Protein AF-B2CP17-F1 (afdb_monomer)

Organism: Ostrinia nubilalis (NCBI:txid29057)

Solvent-accessible surface area (backbone atoms only — not comparable to full-atom values): 3586 Å² total; per-residue (Å²): 126,91,79,48,79,36,78,52,76,49,68,42,83,90,78,67,49,71,48,79,48,78,32,30,47,32,95,89,70,55,56,44,91,56,91,62,83,79,94,70,94,82,82,88,86,76,87,80,86,132

pLDDT: mean 92.5, std 6.53, range [64.5, 97.88]

Sequence (50 aa):
KAGHPMLSVTIDQRTGTMQVTQARWERTTGSSAFPGIWDIPITWTREGED

Secondary structure (DSSP, 8-state):
--S-EEEEEEEETTTTEEEEEEEEEETTTEE---------------PPP-

Foldseek 3Di:
DPADKDWDWDAPPVVRDIDIDIAGQDPPPRGDPPPDDDDDPDDDDDDDDD

Structure (mmCIF, N/CA/C/O backbone):
data_AF-B2CP17-F1
#
_entry.id   AF-B2CP17-F1
#
loop_
_atom_site.group_PDB
_atom_site.id
_atom_site.type_symbol
_atom_site.label_atom_id
_atom_site.label_alt_id
_atom_site.label_comp_id
_atom_site.label_asym_id
_atom_site.label_entity_id
_atom_site.label_seq_id
_atom_site.pdbx_PDB_ins_code
_atom_site.Cartn_x
_atom_site.Cartn_y
_atom_site.Cartn_z
_atom_site.occupancy
_atom_site.B_iso_or_equiv
_atom_site.auth_seq_id
_atom_site.auth_comp_id
_atom_site.auth_asym_id
_atom_site.auth_atom_id
_atom_site.pdbx_PDB_model_num
ATOM 1 N N . LYS A 1 1 ? 9.024 -14.328 -6.270 1.00 73.12 1 LYS A N 1
ATOM 2 C CA . LYS A 1 1 ? 9.073 -13.084 -7.083 1.00 73.12 1 LYS A CA 1
ATOM 3 C C . LYS A 1 1 ? 10.196 -12.222 -6.524 1.00 73.12 1 LYS A C 1
ATOM 5 O O . LYS A 1 1 ? 10.216 -12.048 -5.315 1.00 73.12 1 LYS A O 1
ATOM 10 N N . ALA A 1 2 ? 11.154 -11.786 -7.343 1.00 83.31 2 ALA A N 1
ATOM 11 C CA . ALA A 1 2 ? 12.257 -10.947 -6.866 1.00 83.31 2 ALA A CA 1
ATOM 12 C C . ALA A 1 2 ? 11.762 -9.530 -6.520 1.00 83.31 2 ALA A C 1
ATOM 14 O O . ALA A 1 2 ? 10.828 -9.034 -7.154 1.00 83.31 2 ALA A O 1
ATOM 15 N N . GLY A 1 3 ? 12.402 -8.891 -5.540 1.00 90.31 3 GLY A N 1
ATOM 16 C CA . GLY A 1 3 ? 12.010 -7.582 -5.010 1.00 90.31 3 GLY A CA 1
ATOM 17 C C . GLY A 1 3 ? 11.075 -7.666 -3.800 1.00 90.31 3 GLY A C 1
ATOM 18 O O . GLY A 1 3 ? 10.705 -8.753 -3.353 1.00 90.31 3 GLY A O 1
ATOM 19 N N . HIS A 1 4 ? 10.703 -6.497 -3.281 1.00 93.81 4 HIS A N 1
ATOM 20 C CA . HIS A 1 4 ? 9.863 -6.347 -2.092 1.00 93.81 4 HIS A CA 1
ATOM 21 C C . HIS A 1 4 ? 8.522 -5.693 -2.453 1.00 93.81 4 HIS A C 1
ATOM 23 O O . HIS A 1 4 ? 8.495 -4.833 -3.340 1.00 93.81 4 HIS A O 1
ATOM 29 N N . PRO A 1 5 ? 7.417 -6.074 -1.790 1.00 96.00 5 PRO A N 1
ATOM 30 C CA . PRO A 1 5 ? 6.151 -5.382 -1.958 1.00 96.00 5 PRO A CA 1
ATOM 31 C C . PRO A 1 5 ? 6.163 -4.033 -1.229 1.00 96.00 5 PRO A C 1
ATOM 33 O O . PRO A 1 5 ? 6.704 -3.905 -0.132 1.00 96.00 5 PRO A O 1
ATOM 36 N N . MET A 1 6 ? 5.514 -3.043 -1.828 1.00 95.62 6 MET A N 1
ATOM 37 C CA . MET A 1 6 ? 5.096 -1.802 -1.186 1.00 95.62 6 MET A CA 1
ATOM 38 C C . MET A 1 6 ? 3.578 -1.837 -1.030 1.00 95.62 6 MET A C 1
ATOM 40 O O . MET A 1 6 ? 2.875 -2.130 -1.998 1.00 95.62 6 MET A O 1
ATOM 44 N N . LEU A 1 7 ? 3.084 -1.516 0.166 1.00 96.81 7 LEU A N 1
ATOM 45 C CA . LEU A 1 7 ? 1.664 -1.283 0.407 1.00 96.81 7 LEU A CA 1
ATOM 46 C C . LEU A 1 7 ? 1.394 0.220 0.456 1.00 96.81 7 LEU A C 1
ATOM 48 O O . LEU A 1 7 ? 2.042 0.943 1.211 1.00 96.81 7 LEU A O 1
ATOM 52 N N . SER A 1 8 ? 0.423 0.683 -0.325 1.00 96.81 8 SER A N 1
ATOM 53 C CA . SER A 1 8 ? -0.123 2.037 -0.214 1.00 96.81 8 SER A CA 1
ATOM 54 C C . SER A 1 8 ? -1.510 1.954 0.405 1.00 96.81 8 SER A C 1
ATOM 56 O O . SE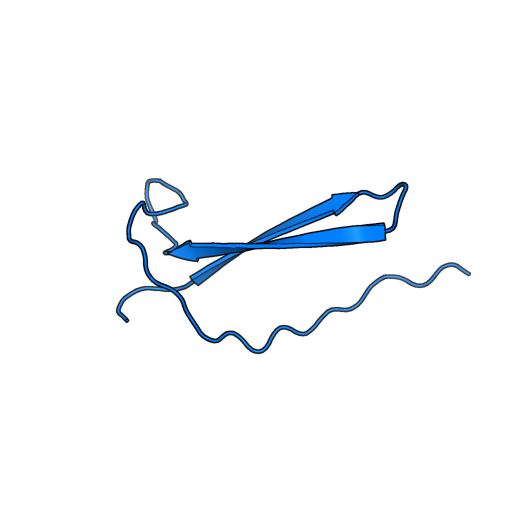R A 1 8 ? -2.390 1.272 -0.127 1.00 96.81 8 SER A O 1
ATOM 58 N N . VAL A 1 9 ? -1.679 2.630 1.542 1.00 97.38 9 VAL A N 1
ATOM 59 C CA . VAL A 1 9 ? -2.911 2.635 2.334 1.00 97.38 9 VAL A CA 1
ATOM 60 C C . VAL A 1 9 ? -3.532 4.022 2.269 1.00 97.38 9 VAL A C 1
ATOM 62 O O . VAL A 1 9 ? -2.872 5.022 2.545 1.00 97.38 9 VAL A O 1
ATOM 65 N N . THR A 1 10 ? -4.806 4.091 1.904 1.00 97.75 10 THR A N 1
ATOM 66 C CA . THR A 1 10 ? -5.596 5.326 1.927 1.00 97.75 10 THR A CA 1
ATOM 67 C C . THR A 1 10 ? -6.837 5.089 2.772 1.00 97.75 10 THR A C 1
ATOM 69 O O . THR A 1 10 ? -7.534 4.097 2.569 1.00 97.75 10 THR A O 1
ATOM 72 N N . ILE A 1 11 ? -7.093 5.979 3.733 1.00 96.19 11 ILE A N 1
ATOM 73 C CA . ILE A 1 11 ? -8.248 5.902 4.632 1.00 96.19 11 ILE A CA 1
ATOM 74 C C . ILE A 1 11 ? -9.132 7.119 4.376 1.00 96.19 11 ILE A C 1
ATOM 76 O O . ILE A 1 11 ? -8.689 8.255 4.550 1.00 96.19 11 ILE A O 1
ATOM 80 N N . ASP A 1 12 ? -10.384 6.886 3.989 1.00 97.31 12 ASP A N 1
ATOM 81 C CA . ASP A 1 12 ? -11.412 7.92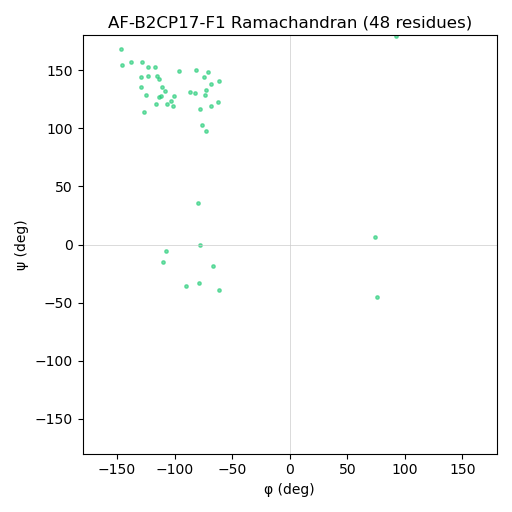3 4.050 1.00 97.31 12 ASP A CA 1
ATOM 82 C C . ASP A 1 12 ? -11.848 8.080 5.508 1.00 97.31 12 ASP A C 1
ATOM 84 O O . ASP A 1 12 ? -12.606 7.267 6.033 1.00 97.31 12 ASP A O 1
ATOM 88 N N . GLN A 1 13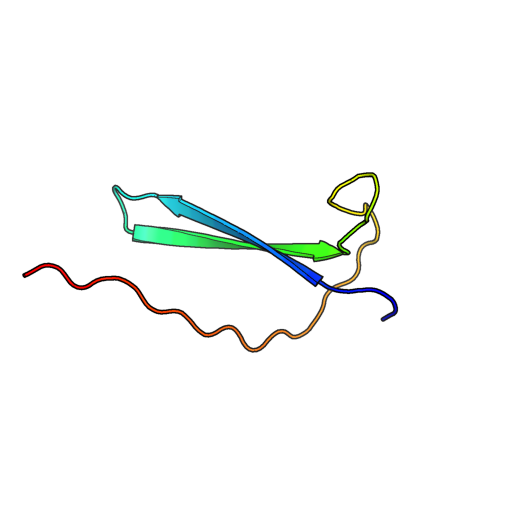 ? -11.375 9.139 6.162 1.00 93.50 13 GLN A N 1
ATOM 89 C CA . GLN A 1 13 ? -11.644 9.393 7.580 1.00 93.50 13 GLN A CA 1
ATOM 90 C C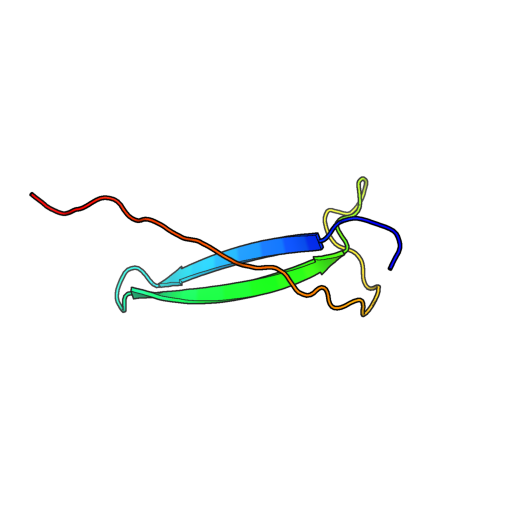 . GLN A 1 13 ? -13.121 9.693 7.877 1.00 93.50 13 GLN A C 1
ATOM 92 O O . GLN A 1 13 ? -13.553 9.563 9.016 1.00 93.50 13 GLN A O 1
ATOM 97 N N . ARG A 1 14 ? -13.922 10.065 6.871 1.00 95.69 14 ARG A N 1
ATOM 98 C CA . ARG A 1 14 ? -15.361 10.302 7.049 1.00 95.69 14 ARG A CA 1
ATOM 99 C C . ARG A 1 14 ? -16.151 8.995 7.100 1.00 95.69 14 ARG A C 1
ATOM 101 O O . ARG A 1 14 ? -17.185 8.938 7.758 1.00 95.69 14 ARG A O 1
ATOM 108 N N . T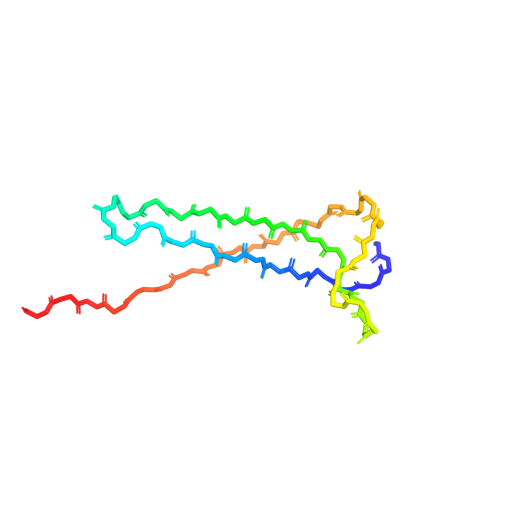HR A 1 15 ? -15.713 7.971 6.365 1.00 96.00 15 THR A N 1
ATOM 109 C CA . THR A 1 15 ? -16.432 6.686 6.245 1.00 96.00 15 THR A CA 1
ATOM 110 C C . THR A 1 15 ? -15.733 5.526 6.946 1.00 96.00 15 THR A C 1
ATOM 112 O O . THR A 1 15 ? -16.340 4.478 7.139 1.00 96.00 15 THR A O 1
ATOM 115 N N . GLY A 1 16 ? -14.459 5.688 7.300 1.00 92.50 16 GLY A N 1
ATOM 116 C CA . GLY A 1 16 ? -13.598 4.616 7.790 1.00 92.50 16 GLY A CA 1
ATOM 117 C C . GLY A 1 16 ? -13.137 3.642 6.701 1.00 92.50 16 GLY A C 1
ATOM 118 O O . GLY A 1 16 ? -12.510 2.634 7.022 1.00 92.50 16 GLY A O 1
ATOM 119 N N . THR A 1 17 ? -13.427 3.902 5.420 1.00 96.75 17 THR A N 1
ATOM 120 C CA . THR A 1 17 ? -13.044 2.995 4.328 1.00 96.75 17 THR A CA 1
ATOM 121 C C . THR A 1 17 ? -11.528 2.988 4.158 1.00 96.75 17 THR A C 1
ATOM 123 O O . THR A 1 17 ? -10.934 4.015 3.831 1.00 96.75 17 THR A O 1
ATOM 126 N N . MET A 1 18 ? -10.909 1.819 4.334 1.00 96.50 18 MET A N 1
ATOM 127 C CA . MET A 1 18 ? -9.486 1.594 4.089 1.00 96.50 18 MET A 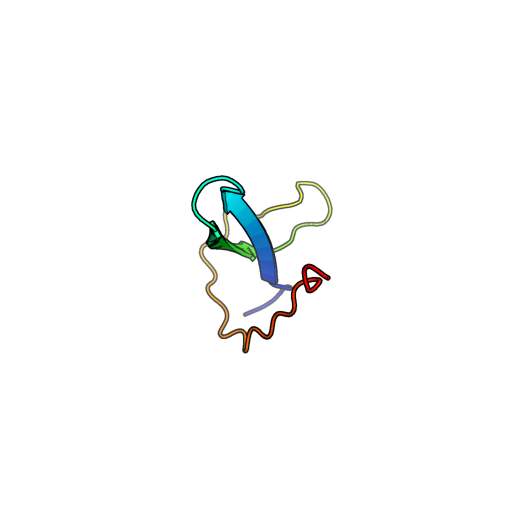CA 1
ATOM 128 C C . MET A 1 18 ? -9.291 0.898 2.742 1.00 96.50 18 MET A C 1
ATOM 130 O O . MET A 1 18 ? -9.731 -0.234 2.548 1.00 96.50 18 MET A O 1
ATOM 134 N N . GLN A 1 19 ? -8.584 1.553 1.828 1.00 97.88 19 GLN A N 1
ATOM 135 C CA . GLN A 1 19 ? -8.135 0.954 0.578 1.00 97.88 19 GLN A CA 1
ATOM 136 C C . GLN A 1 19 ? -6.649 0.619 0.679 1.00 97.88 19 GLN A C 1
ATOM 138 O O . GLN A 1 19 ? -5.821 1.495 0.932 1.00 97.88 19 GLN A O 1
ATOM 143 N N . VAL A 1 20 ? -6.315 -0.651 0.447 1.00 97.19 20 VAL A N 1
ATOM 144 C CA . VAL A 1 20 ? -4.935 -1.143 0.408 1.00 97.19 20 VAL A CA 1
ATOM 145 C C . VAL A 1 20 ? -4.610 -1.588 -1.010 1.00 97.19 20 VAL A C 1
ATOM 147 O O . VAL A 1 20 ? -5.324 -2.398 -1.599 1.00 97.19 20 VAL A O 1
ATOM 150 N N . THR A 1 21 ? -3.520 -1.065 -1.560 1.00 96.62 21 THR A N 1
ATOM 151 C CA . THR A 1 21 ? -3.002 -1.458 -2.877 1.00 96.62 21 THR A CA 1
ATOM 152 C C . THR A 1 21 ? -1.563 -1.935 -2.753 1.00 96.62 21 THR A C 1
ATOM 154 O O . THR A 1 21 ? -0.854 -1.536 -1.828 1.00 96.62 21 THR A O 1
ATOM 157 N N . GLN A 1 22 ? -1.140 -2.807 -3.670 1.00 95.88 22 GLN A N 1
ATOM 158 C CA . GLN A 1 22 ? 0.214 -3.349 -3.693 1.00 95.88 22 GLN A CA 1
ATOM 159 C C . GLN A 1 22 ? 0.907 -3.086 -5.028 1.00 95.88 22 GLN A C 1
ATOM 161 O O . GLN A 1 22 ? 0.284 -3.139 -6.088 1.00 95.88 22 GLN A O 1
ATOM 166 N N . ALA A 1 23 ? 2.212 -2.849 -4.955 1.00 95.94 23 ALA A N 1
ATOM 167 C CA . ALA A 1 23 ? 3.111 -2.787 -6.100 1.00 95.94 23 ALA A CA 1
ATOM 168 C C . ALA A 1 23 ? 4.497 -3.311 -5.702 1.00 95.94 23 ALA A C 1
ATOM 170 O O . ALA A 1 23 ? 4.795 -3.478 -4.518 1.00 95.94 23 ALA A O 1
ATOM 171 N N . ARG A 1 24 ? 5.379 -3.546 -6.678 1.00 96.56 24 ARG A N 1
ATOM 172 C CA . ARG A 1 24 ? 6.799 -3.778 -6.378 1.00 96.56 24 ARG A CA 1
ATOM 173 C C . ARG A 1 24 ? 7.451 -2.450 -5.995 1.00 96.56 24 ARG A C 1
ATOM 175 O O . ARG A 1 24 ? 7.350 -1.494 -6.761 1.00 96.56 24 ARG A O 1
ATOM 182 N N . TRP A 1 25 ? 8.145 -2.406 -4.861 1.00 95.75 25 TRP A N 1
ATOM 183 C CA . TRP A 1 25 ? 8.962 -1.253 -4.487 1.00 95.75 25 TRP A CA 1
ATOM 184 C C . TRP A 1 25 ? 10.170 -1.116 -5.420 1.00 95.75 25 TRP A C 1
ATOM 186 O O . TRP A 1 25 ? 10.838 -2.106 -5.729 1.00 95.75 25 TRP A O 1
ATOM 196 N N . GLU A 1 26 ? 10.474 0.115 -5.825 1.00 94.69 26 GLU A N 1
ATOM 197 C CA . GLU A 1 26 ? 11.663 0.462 -6.608 1.00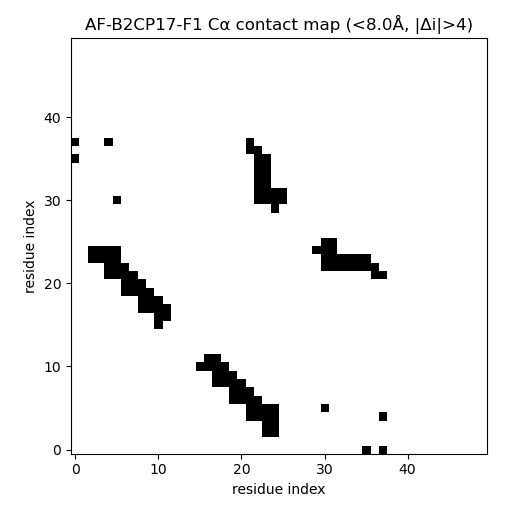 94.69 26 GLU A CA 1
ATOM 198 C C . GLU A 1 26 ? 12.409 1.613 -5.959 1.00 94.69 26 GLU A C 1
ATOM 200 O O . GLU A 1 26 ? 11.818 2.635 -5.620 1.00 94.69 26 GLU A O 1
ATOM 205 N N . ARG A 1 27 ? 13.735 1.503 -5.869 1.00 92.06 27 ARG A N 1
ATOM 206 C CA . ARG A 1 27 ? 14.553 2.516 -5.193 1.00 92.06 27 ARG A CA 1
ATOM 207 C C . ARG A 1 27 ? 14.459 3.901 -5.836 1.00 92.06 27 ARG A C 1
ATOM 209 O O . ARG A 1 27 ? 14.467 4.897 -5.122 1.00 92.06 27 ARG A O 1
ATOM 216 N N . THR A 1 28 ? 14.416 3.962 -7.166 1.00 94.81 28 THR A N 1
ATOM 217 C CA . THR A 1 28 ? 14.485 5.231 -7.911 1.00 94.81 28 THR A CA 1
ATOM 218 C C . THR A 1 28 ? 13.108 5.833 -8.167 1.00 94.81 28 THR A C 1
ATOM 220 O O . THR A 1 28 ? 12.962 7.049 -8.142 1.00 94.81 28 THR A O 1
ATOM 223 N N . THR A 1 29 ? 12.096 4.999 -8.413 1.00 93.81 29 THR A N 1
ATOM 224 C CA . THR A 1 29 ? 10.747 5.446 -8.805 1.00 93.81 29 THR A CA 1
ATOM 225 C C . THR A 1 29 ? 9.707 5.274 -7.699 1.00 93.81 29 THR A C 1
ATOM 227 O O . THR A 1 29 ? 8.558 5.669 -7.879 1.00 93.81 29 THR A O 1
ATOM 230 N N . GLY A 1 30 ? 10.066 4.658 -6.569 1.00 90.06 30 GLY A N 1
ATOM 231 C CA . GLY A 1 30 ? 9.163 4.306 -5.468 1.00 90.06 30 GLY A CA 1
ATOM 232 C C . GLY A 1 30 ? 8.284 3.089 -5.772 1.00 90.06 30 GLY A C 1
ATOM 233 O O . GLY A 1 30 ? 8.191 2.174 -4.958 1.00 90.06 30 GLY A O 1
ATOM 234 N N . SER A 1 31 ? 7.694 3.043 -6.968 1.00 92.06 31 SER A N 1
ATOM 235 C CA . SER A 1 31 ? 6.835 1.961 -7.455 1.00 92.06 31 SER A CA 1
ATOM 236 C C . SER A 1 31 ? 7.278 1.467 -8.836 1.00 92.06 31 SER A C 1
ATOM 238 O O . SER A 1 31 ? 7.724 2.254 -9.677 1.00 92.06 31 SER A O 1
ATOM 240 N N . SER A 1 32 ? 7.158 0.161 -9.071 1.00 89.94 32 SER A N 1
ATOM 241 C CA . SER A 1 32 ? 7.427 -0.497 -10.354 1.00 89.94 32 SER A CA 1
ATOM 242 C C . SER A 1 32 ? 6.151 -0.698 -11.169 1.00 89.94 32 SER A C 1
ATOM 244 O O . SER A 1 32 ? 5.105 -1.025 -10.614 1.00 89.94 32 SER A O 1
ATOM 246 N N . ALA A 1 33 ? 6.272 -0.683 -12.499 1.00 88.94 33 ALA A N 1
ATOM 247 C CA . ALA A 1 33 ? 5.229 -1.184 -13.404 1.00 88.94 33 ALA A CA 1
ATOM 248 C C . ALA A 1 33 ? 5.197 -2.727 -13.501 1.00 88.94 33 ALA A C 1
ATOM 250 O O . ALA A 1 33 ? 4.388 -3.291 -14.236 1.00 88.94 33 ALA A O 1
ATOM 251 N N . PHE A 1 34 ? 6.092 -3.428 -12.794 1.00 91.19 34 PHE A N 1
ATOM 252 C CA . PHE A 1 34 ? 6.108 -4.888 -12.759 1.00 91.19 34 PHE A CA 1
ATOM 253 C C . PHE A 1 34 ? 4.803 -5.439 -12.144 1.00 91.19 34 PHE A C 1
ATOM 255 O O . PHE A 1 34 ? 4.531 -5.148 -10.977 1.00 91.19 34 PHE A O 1
ATOM 262 N N . PRO A 1 35 ? 4.033 -6.293 -12.852 1.00 89.50 35 PRO A N 1
ATOM 263 C CA . PRO A 1 35 ? 2.701 -6.748 -12.427 1.00 89.50 35 PRO A CA 1
ATOM 264 C C . PRO A 1 35 ? 2.748 -7.877 -11.375 1.00 89.50 35 PRO A C 1
ATOM 266 O O . PRO A 1 35 ? 1.959 -8.822 -11.389 1.00 89.50 35 PRO A O 1
ATOM 269 N N . GLY A 1 36 ? 3.726 -7.830 -10.471 1.00 91.12 36 GLY A N 1
ATOM 270 C CA . GLY A 1 36 ? 3.881 -8.806 -9.401 1.00 91.12 36 GLY A CA 1
ATOM 271 C C . GLY A 1 36 ? 2.819 -8.632 -8.321 1.00 91.12 36 GLY A C 1
ATOM 272 O O . GLY A 1 36 ? 2.601 -7.530 -7.837 1.00 91.12 36 GLY A O 1
ATOM 273 N N . ILE A 1 37 ? 2.209 -9.744 -7.916 1.00 94.12 37 ILE A N 1
ATOM 274 C CA . ILE A 1 37 ? 1.345 -9.826 -6.728 1.00 94.12 37 ILE A CA 1
ATOM 275 C C . ILE A 1 37 ? 2.045 -10.666 -5.654 1.00 94.12 37 ILE A C 1
ATOM 277 O O . ILE A 1 37 ? 2.601 -11.719 -5.973 1.00 94.12 37 ILE A O 1
ATOM 281 N N . TRP A 1 38 ? 2.033 -10.225 -4.407 1.00 95.75 38 TRP A N 1
ATOM 282 C CA . TRP A 1 38 ? 2.541 -10.956 -3.251 1.00 95.75 38 TRP A CA 1
ATOM 283 C C . TRP A 1 38 ? 1.387 -11.319 -2.317 1.00 95.75 38 TRP A C 1
ATOM 285 O O . TRP A 1 38 ? 0.474 -10.516 -2.113 1.00 95.75 38 TRP A O 1
ATOM 295 N N . ASP A 1 39 ? 1.469 -12.508 -1.724 1.00 96.00 39 ASP A N 1
ATOM 296 C CA . ASP A 1 39 ? 0.654 -12.873 -0.569 1.00 96.00 39 ASP A CA 1
ATOM 297 C C . ASP A 1 39 ? 1.269 -12.213 0.665 1.00 96.00 39 ASP A C 1
ATOM 299 O O . ASP A 1 39 ? 2.423 -12.475 1.015 1.00 96.00 39 ASP A O 1
ATOM 303 N N . ILE A 1 40 ? 0.522 -11.303 1.289 1.00 94.94 40 ILE A N 1
ATOM 304 C CA . ILE A 1 40 ? 0.990 -10.510 2.427 1.00 94.94 40 ILE A CA 1
ATOM 305 C C . ILE A 1 40 ? -0.025 -10.688 3.558 1.00 94.94 40 ILE A C 1
ATOM 307 O O . ILE A 1 40 ? -1.164 -10.240 3.413 1.00 94.94 40 ILE A O 1
ATOM 311 N N . PRO A 1 41 ? 0.345 -11.326 4.682 1.00 96.81 41 PRO A N 1
ATOM 312 C CA . PRO A 1 41 ? -0.522 -11.381 5.850 1.00 9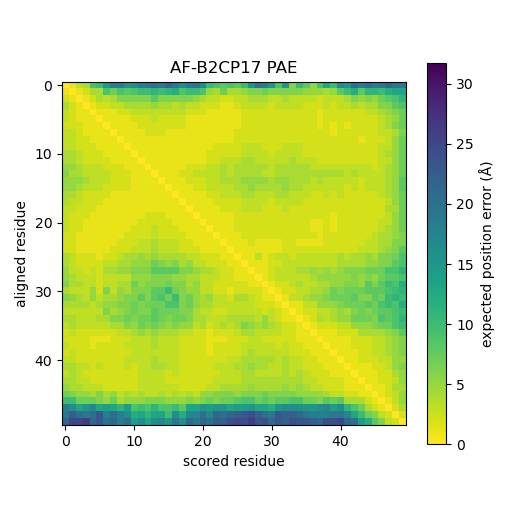6.81 41 PRO A CA 1
ATOM 313 C C . PRO A 1 41 ? -0.546 -9.999 6.516 1.00 96.81 41 PRO A C 1
ATOM 315 O O . PRO A 1 41 ? 0.374 -9.630 7.243 1.00 96.81 41 PRO A O 1
ATOM 318 N N . ILE A 1 42 ? -1.579 -9.209 6.220 1.00 95.31 42 ILE A N 1
ATOM 319 C CA . ILE A 1 42 ? -1.730 -7.851 6.753 1.00 95.31 42 ILE A CA 1
ATOM 320 C C . ILE A 1 42 ? -2.343 -7.915 8.153 1.00 95.31 42 ILE A C 1
ATOM 322 O O . ILE A 1 42 ? -3.388 -8.530 8.361 1.00 95.31 42 ILE A O 1
ATOM 326 N N . THR A 1 43 ? -1.720 -7.216 9.096 1.00 96.44 43 THR A N 1
ATOM 327 C CA . THR A 1 43 ? -2.295 -6.870 10.398 1.00 96.44 43 THR A CA 1
ATOM 328 C C . THR A 1 43 ? -2.410 -5.351 10.504 1.00 96.44 43 THR A C 1
ATOM 330 O O . THR A 1 43 ? -1.670 -4.617 9.848 1.00 96.44 43 THR A O 1
ATOM 333 N N . TRP A 1 44 ? -3.365 -4.862 11.294 1.00 93.56 44 TRP A N 1
ATOM 334 C CA . TRP A 1 44 ? -3.586 -3.431 11.485 1.00 93.56 44 TRP A CA 1
ATOM 335 C C . TRP A 1 44 ? -4.05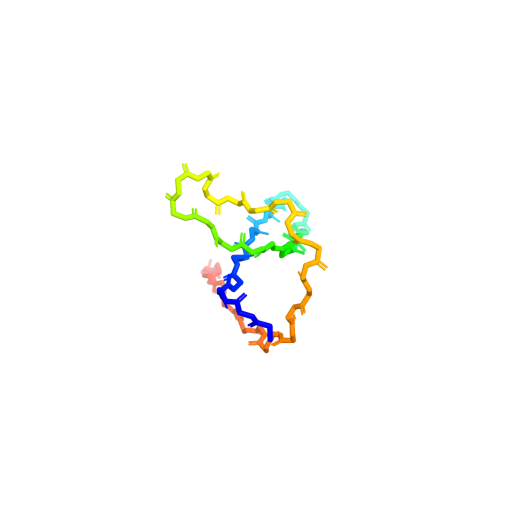8 -3.143 12.908 1.00 93.56 44 TRP A C 1
ATOM 337 O O . TRP A 1 44 ? -4.661 -3.990 13.566 1.00 93.56 44 TRP A O 1
ATOM 347 N N . THR A 1 45 ? -3.785 -1.928 13.363 1.00 93.06 45 THR A N 1
ATOM 348 C CA . THR A 1 45 ? -4.318 -1.354 14.597 1.00 93.06 45 THR A CA 1
ATOM 349 C C . THR A 1 45 ? -4.712 0.095 14.319 1.00 93.06 45 THR A C 1
ATOM 351 O O . THR A 1 45 ? -4.228 0.709 13.365 1.00 93.06 45 THR A O 1
ATOM 354 N N . ARG A 1 46 ? -5.618 0.637 15.130 1.00 88.62 46 ARG A N 1
ATOM 355 C CA . ARG A 1 46 ? -5.939 2.067 15.164 1.00 88.62 46 ARG A CA 1
ATOM 356 C C . ARG A 1 46 ? -5.858 2.556 16.599 1.00 88.62 46 ARG A C 1
ATOM 358 O O . ARG A 1 46 ? -6.016 1.761 17.524 1.00 88.62 46 ARG A O 1
ATOM 365 N N . GLU A 1 47 ? -5.658 3.851 16.762 1.00 89.00 47 GLU A N 1
ATOM 366 C CA . GLU A 1 47 ? -5.912 4.518 18.034 1.00 89.00 47 GLU A CA 1
ATOM 367 C C . GLU A 1 47 ? -7.407 4.383 18.406 1.00 89.00 47 GLU A C 1
ATOM 369 O O . GLU A 1 47 ? -8.287 4.391 17.530 1.00 89.00 47 GLU A O 1
ATOM 374 N N . GLY A 1 48 ? -7.689 4.165 19.693 1.00 82.94 48 GLY A N 1
ATOM 375 C CA . GLY A 1 48 ? -9.048 4.201 20.242 1.00 82.94 48 GLY A CA 1
ATOM 376 C C . GLY A 1 48 ? -9.481 5.645 20.505 1.00 82.94 48 GLY A C 1
ATOM 377 O O . GLY A 1 48 ? -8.632 6.489 20.755 1.00 82.94 48 GLY A O 1
ATOM 378 N N . GLU A 1 49 ? -10.779 5.936 20.420 1.00 74.75 49 GLU A N 1
ATOM 379 C CA . GLU A 1 49 ? -11.319 7.191 20.968 1.00 74.75 49 GLU A CA 1
ATOM 380 C C . GLU A 1 49 ? -11.655 6.954 22.448 1.00 74.75 49 GLU A C 1
ATOM 382 O O . GLU A 1 49 ? -12.277 5.932 22.758 1.00 74.75 49 GLU A O 1
ATOM 387 N N . ASP A 1 50 ? -11.209 7.861 23.325 1.00 64.50 50 ASP A N 1
ATOM 388 C CA . ASP A 1 50 ? -11.535 7.900 24.763 1.00 64.50 50 ASP A CA 1
ATOM 389 C C . ASP A 1 50 ? -12.939 8.475 25.028 1.00 64.50 50 ASP A C 1
ATOM 391 O O . ASP A 1 50 ? -13.336 9.443 24.332 1.00 64.50 50 ASP A O 1
#

Nearest PDB structures (foldseek):
  7odt-assembly1_a  TM=3.496E-01  e=4.826E+00  Homo sapiens
  7aoi-assembly1_AY  TM=3.276E-01  e=9.218E+00  Trypanosoma brucei
  8xt3-assembly1_Lp  TM=3.409E-01  e=9.835E+00  Homo sapiens
  6yxy-assembly1_AY  TM=3.234E-01  e=9.835E+00  Trypanosoma brucei brucei

Radius of gyration: 13.83 Å; Cα contacts (8 Å, |Δi|>4): 56; chains: 1; bounding box: 31×23×38 Å

Mean predicted aligned error: 4.07 Å